Protein AF-A0A7H9BJW1-F1 (afdb_monomer_lite)

Sequence (104 aa):
MRPVNVDEWLNEILSRDAMTFEEAYWRERPPANEAVPRILQALTAPLDSYTRGKLIELLGECEDLSVLHVLEKELLSPDESMQFWASLSIDALNSLAPWQKSSK

Radius of gyration: 13.03 Å; chains: 1; bounding box: 30×27×40 Å

Organism: NCBI:txid2739434

Foldseek 3Di:
DPADDLVVLLVQCLDPPPVSNVCSQQDDHGQLVVNVVVLVVVCVDDDDLVSVLSSLLLLLQSLDCVCLVVLVVQCVDPDPSSVVSSVVSVVSSVVNHHSHDDDD

pLDDT: mean 92.7, std 8.96, range [46.91, 98.19]

Secondary structure (DSSP, 8-state):
-PPPPHHHHHHHHT-SSHHHHHHHHHSPPPPHHHHHHHHHHHTTS---HHHHHHHHHHHHTS--GGGHHHHHHHTT-S-HHHHHHHHHHHHHHHTT--SSPPP-

Structure (mmCIF, N/CA/C/O backbone):
data_AF-A0A7H9BJW1-F1
#
_entry.id   AF-A0A7H9BJW1-F1
#
loop_
_atom_site.group_PDB
_atom_site.id
_atom_site.type_symbol
_atom_site.label_atom_id
_atom_site.label_alt_id
_atom_site.label_comp_id
_atom_site.label_asym_id
_atom_site.label_entity_id
_atom_site.label_seq_id
_atom_site.pdbx_PDB_ins_code
_atom_site.Cartn_x
_atom_site.Cartn_y
_atom_site.Cartn_z
_atom_site.occupancy
_atom_site.B_iso_or_equiv
_atom_site.auth_seq_id
_atom_site.auth_comp_id
_atom_site.auth_asym_id
_atom_site.auth_atom_id
_atom_site.pdbx_PDB_model_num
ATOM 1 N N . MET A 1 1 ? 11.116 -1.801 -23.230 1.00 58.12 1 MET A N 1
ATOM 2 C CA . MET A 1 1 ? 11.122 -2.312 -21.842 1.00 58.12 1 MET A CA 1
ATOM 3 C C . MET A 1 1 ? 10.145 -3.465 -21.742 1.00 58.12 1 MET A C 1
ATOM 5 O O . MET A 1 1 ? 9.163 -3.456 -22.475 1.00 58.12 1 MET A O 1
ATOM 9 N N . ARG A 1 2 ? 10.439 -4.470 -20.911 1.00 70.62 2 ARG A N 1
ATOM 10 C CA . ARG A 1 2 ? 9.429 -5.459 -20.509 1.00 70.62 2 ARG A CA 1
ATOM 11 C C . ARG A 1 2 ? 8.556 -4.818 -19.420 1.00 70.62 2 ARG A C 1
ATOM 13 O O . ARG A 1 2 ? 9.125 -4.080 -18.622 1.00 70.62 2 ARG A O 1
ATOM 20 N N . PRO A 1 3 ? 7.235 -5.054 -19.405 1.00 77.94 3 PRO A N 1
ATOM 21 C CA . PRO A 1 3 ? 6.377 -4.546 -18.339 1.00 77.94 3 PRO A CA 1
ATOM 22 C C . PRO A 1 3 ? 6.822 -5.121 -16.988 1.00 77.94 3 PRO A C 1
ATOM 24 O O . PRO A 1 3 ? 7.208 -6.293 -16.919 1.00 77.94 3 PRO A O 1
ATOM 27 N N . VAL A 1 4 ? 6.786 -4.298 -15.937 1.00 88.56 4 VAL A N 1
ATOM 28 C CA . VAL A 1 4 ? 7.056 -4.741 -14.562 1.00 88.56 4 VAL A CA 1
ATOM 29 C C . VAL A 1 4 ? 5.965 -5.731 -14.155 1.00 88.56 4 VAL A C 1
ATOM 31 O O . VAL A 1 4 ? 4.778 -5.449 -14.308 1.00 88.56 4 VAL A O 1
ATOM 34 N N . ASN A 1 5 ? 6.352 -6.904 -13.659 1.00 95.12 5 ASN A N 1
ATOM 35 C CA . ASN A 1 5 ? 5.397 -7.897 -13.181 1.00 95.12 5 ASN A CA 1
ATOM 36 C C . ASN A 1 5 ? 4.853 -7.468 -11.809 1.00 95.12 5 ASN A C 1
ATOM 38 O O . ASN A 1 5 ? 5.614 -7.367 -10.848 1.00 95.12 5 ASN A O 1
ATOM 42 N N . VAL A 1 6 ? 3.541 -7.229 -11.723 1.00 96.62 6 VAL A N 1
ATOM 43 C CA . VAL A 1 6 ? 2.885 -6.740 -10.500 1.00 96.62 6 VAL A CA 1
ATOM 44 C C . VAL A 1 6 ? 3.047 -7.703 -9.329 1.00 96.62 6 VAL A C 1
ATOM 46 O O . VAL A 1 6 ? 3.309 -7.257 -8.217 1.00 96.62 6 VAL A O 1
ATOM 49 N N . ASP A 1 7 ? 2.904 -9.007 -9.560 1.00 96.12 7 ASP A N 1
ATOM 50 C CA . ASP A 1 7 ? 2.937 -9.998 -8.483 1.00 96.12 7 ASP A CA 1
ATOM 51 C C . ASP A 1 7 ? 4.368 -10.183 -7.953 1.00 96.12 7 ASP A C 1
ATOM 53 O O . ASP A 1 7 ? 4.579 -10.311 -6.750 1.00 96.12 7 ASP A O 1
ATOM 57 N N . GLU A 1 8 ? 5.366 -10.148 -8.840 1.00 96.50 8 GLU A N 1
ATOM 58 C CA . GLU A 1 8 ? 6.783 -10.167 -8.457 1.00 96.50 8 GLU A CA 1
ATOM 59 C C . GLU A 1 8 ? 7.156 -8.919 -7.652 1.00 96.50 8 GLU A C 1
ATOM 61 O O . GLU A 1 8 ? 7.689 -9.037 -6.550 1.00 96.50 8 GLU A O 1
ATOM 66 N N . TRP A 1 9 ? 6.788 -7.738 -8.153 1.00 97.12 9 TRP A N 1
ATOM 67 C CA . TRP A 1 9 ? 7.012 -6.473 -7.459 1.00 97.12 9 TRP A CA 1
ATOM 68 C C . TRP A 1 9 ? 6.327 -6.439 -6.087 1.00 97.12 9 TRP A C 1
ATOM 70 O O . TRP A 1 9 ? 6.946 -6.071 -5.091 1.00 97.12 9 TRP A O 1
ATOM 80 N N . LEU A 1 10 ? 5.069 -6.878 -5.998 1.00 97.62 10 LEU A N 1
ATOM 81 C CA . LEU A 1 10 ? 4.339 -6.907 -4.733 1.00 97.62 10 LEU A CA 1
ATOM 82 C C . LEU A 1 10 ? 4.988 -7.870 -3.728 1.00 97.62 10 LEU A C 1
ATOM 84 O O . LEU A 1 10 ? 5.061 -7.552 -2.542 1.00 97.62 10 LEU A O 1
ATOM 88 N N . ASN A 1 11 ? 5.507 -9.014 -4.182 1.00 96.94 11 ASN A N 1
ATOM 89 C CA . ASN A 1 11 ? 6.245 -9.935 -3.315 1.00 96.94 11 ASN A CA 1
ATOM 90 C C . ASN A 1 11 ? 7.524 -9.301 -2.747 1.00 96.94 11 ASN A C 1
ATOM 92 O O . ASN A 1 11 ? 7.843 -9.520 -1.578 1.00 96.94 11 ASN A O 1
ATOM 96 N N . GLU A 1 12 ? 8.241 -8.500 -3.534 1.00 97.31 12 GLU A N 1
ATOM 97 C CA . GLU A 1 12 ? 9.428 -7.782 -3.057 1.00 97.31 12 GLU A CA 1
ATOM 98 C C . GLU A 1 12 ? 9.065 -6.644 -2.090 1.00 97.31 12 GLU A C 1
ATOM 100 O O . GLU A 1 12 ? 9.709 -6.503 -1.051 1.00 97.31 12 GLU A O 1
ATOM 105 N N . ILE A 1 13 ? 7.992 -5.887 -2.358 1.00 97.00 13 ILE A N 1
ATOM 106 C CA . ILE A 1 13 ? 7.454 -4.876 -1.426 1.00 97.00 13 ILE A CA 1
ATOM 107 C C . ILE A 1 13 ? 7.130 -5.512 -0.065 1.00 97.00 13 ILE A C 1
ATOM 109 O O . ILE A 1 13 ? 7.454 -4.974 1.001 1.00 97.00 13 ILE A O 1
ATOM 113 N N . LEU A 1 14 ? 6.517 -6.693 -0.090 1.00 95.94 14 LEU A N 1
ATOM 114 C CA . LEU A 1 14 ? 6.154 -7.452 1.105 1.00 95.94 14 LEU A CA 1
ATOM 115 C C . LEU A 1 14 ? 7.349 -8.158 1.766 1.00 95.94 14 LEU A C 1
ATOM 117 O O . LEU A 1 14 ? 7.197 -8.724 2.853 1.00 95.94 14 LEU A O 1
ATOM 121 N N . SER A 1 15 ? 8.541 -8.103 1.165 1.00 95.88 15 SER A N 1
ATOM 122 C CA . SER A 1 15 ? 9.739 -8.717 1.726 1.00 95.88 15 SER A CA 1
ATOM 123 C C . SER A 1 15 ? 10.084 -8.136 3.099 1.00 95.88 15 SER A C 1
ATOM 125 O O . SER A 1 15 ? 9.935 -6.940 3.378 1.00 95.88 15 SER A O 1
ATOM 127 N N . ARG A 1 16 ? 10.567 -9.016 3.982 1.00 92.56 16 ARG A N 1
ATOM 128 C CA . ARG A 1 16 ? 11.170 -8.641 5.272 1.00 92.56 16 ARG A CA 1
ATOM 129 C C . ARG A 1 16 ? 12.630 -8.238 5.135 1.00 92.56 16 ARG A C 1
ATOM 131 O O . ARG A 1 16 ? 13.168 -7.630 6.055 1.00 92.56 16 ARG A O 1
ATOM 138 N N . ASP A 1 17 ? 13.260 -8.588 4.019 1.00 95.25 17 ASP A N 1
ATOM 139 C CA . ASP A 1 17 ? 14.587 -8.098 3.696 1.00 95.25 17 ASP A CA 1
ATOM 140 C C . ASP A 1 17 ? 14.491 -6.621 3.295 1.00 95.25 17 ASP A C 1
ATOM 142 O O . ASP A 1 17 ? 13.796 -6.265 2.341 1.00 95.25 17 ASP A O 1
ATOM 146 N N . ALA A 1 18 ? 15.161 -5.759 4.062 1.00 91.31 18 ALA A N 1
ATOM 147 C CA . ALA A 1 18 ? 15.062 -4.313 3.895 1.00 91.31 18 ALA A CA 1
ATOM 148 C C . ALA A 1 18 ? 15.588 -3.857 2.529 1.00 91.31 18 ALA A C 1
ATOM 150 O O . ALA A 1 18 ? 14.990 -2.976 1.924 1.00 91.31 18 ALA A O 1
ATOM 151 N N . MET A 1 19 ? 16.659 -4.481 2.025 1.00 95.56 19 MET A N 1
ATOM 152 C CA . MET A 1 19 ? 17.227 -4.134 0.720 1.00 95.56 19 MET A CA 1
ATOM 153 C C . MET A 1 19 ? 16.242 -4.455 -0.404 1.00 95.56 19 MET A C 1
ATOM 155 O O . MET A 1 19 ? 15.959 -3.600 -1.232 1.00 95.56 19 MET A O 1
ATOM 159 N N . THR A 1 20 ? 15.656 -5.653 -0.376 1.00 96.25 20 THR A N 1
ATOM 160 C CA . THR A 1 20 ? 14.652 -6.095 -1.352 1.00 96.25 20 THR A CA 1
ATOM 161 C C . THR A 1 20 ? 13.447 -5.153 -1.378 1.00 96.25 20 THR A C 1
ATOM 163 O O . THR A 1 20 ? 12.979 -4.773 -2.450 1.00 96.25 20 THR A O 1
ATOM 166 N N . PHE A 1 21 ? 12.959 -4.747 -0.201 1.00 94.06 21 PHE A N 1
ATOM 167 C CA . PHE A 1 21 ? 11.864 -3.786 -0.096 1.00 94.06 21 PHE A CA 1
ATOM 168 C C . PHE A 1 21 ? 12.242 -2.414 -0.669 1.00 94.06 21 PHE A C 1
ATOM 170 O O . PHE A 1 21 ? 11.509 -1.894 -1.506 1.00 94.06 21 PHE A O 1
ATOM 177 N N . GLU A 1 22 ? 13.364 -1.835 -0.233 1.00 92.62 22 GLU A N 1
ATOM 178 C CA . GLU A 1 22 ? 13.813 -0.509 -0.676 1.00 92.62 22 GLU A CA 1
ATOM 179 C C . GLU A 1 22 ? 14.028 -0.487 -2.195 1.00 92.62 22 GLU A C 1
ATOM 181 O O . GLU A 1 22 ? 13.539 0.408 -2.885 1.00 92.62 22 GLU A O 1
ATOM 186 N N . GLU A 1 23 ? 14.685 -1.510 -2.746 1.00 93.81 23 GLU A N 1
ATOM 187 C CA . GLU A 1 23 ? 14.879 -1.637 -4.190 1.00 93.81 23 GLU A CA 1
ATOM 188 C C . GLU A 1 23 ? 13.541 -1.668 -4.937 1.00 93.81 23 GLU A C 1
ATOM 190 O O . GLU A 1 23 ? 13.369 -0.930 -5.908 1.00 93.81 23 GLU A O 1
ATOM 195 N N . ALA A 1 24 ? 12.573 -2.467 -4.479 1.00 95.06 24 ALA A N 1
ATOM 196 C CA . ALA A 1 24 ? 11.248 -2.543 -5.094 1.00 95.06 24 ALA A CA 1
ATOM 197 C C . ALA A 1 24 ? 10.429 -1.253 -4.939 1.00 95.06 24 ALA A C 1
ATOM 199 O O . ALA A 1 24 ? 9.644 -0.908 -5.827 1.00 95.06 24 ALA A O 1
ATOM 200 N N . TYR A 1 25 ? 10.611 -0.529 -3.835 1.00 93.56 25 TYR A N 1
ATOM 201 C CA . TYR A 1 25 ? 9.902 0.715 -3.558 1.00 93.56 25 TYR A CA 1
ATOM 202 C C . TYR A 1 25 ? 10.403 1.879 -4.429 1.00 93.56 25 TYR A C 1
ATOM 204 O O . TYR A 1 25 ? 9.585 2.685 -4.891 1.00 93.56 25 TYR A O 1
ATOM 212 N N . TRP A 1 26 ? 11.717 1.966 -4.673 1.00 91.81 26 TRP A N 1
ATOM 213 C CA . TRP A 1 26 ? 12.349 3.078 -5.401 1.00 91.81 26 TRP A CA 1
ATOM 214 C C . TRP A 1 26 ? 12.557 2.840 -6.898 1.00 91.81 26 TRP A C 1
ATOM 216 O O . TRP A 1 26 ? 12.710 3.814 -7.644 1.00 91.81 26 TRP A O 1
ATOM 226 N N . ARG A 1 27 ? 12.589 1.581 -7.354 1.00 91.75 27 ARG A N 1
ATOM 227 C CA . ARG A 1 27 ? 12.699 1.268 -8.787 1.00 91.75 27 ARG A CA 1
ATOM 228 C C . ARG A 1 27 ? 11.394 1.567 -9.536 1.00 91.75 27 ARG A C 1
ATOM 230 O O . ARG A 1 27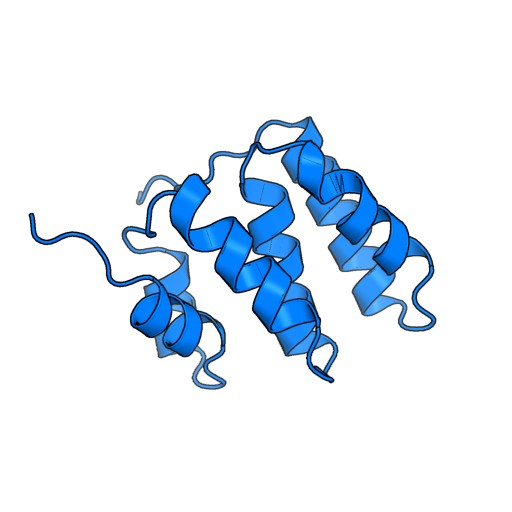 ? 10.425 2.079 -8.977 1.00 91.75 27 ARG A O 1
ATOM 237 N N . GLU A 1 28 ? 11.384 1.272 -10.833 1.00 92.31 28 GLU A N 1
ATOM 238 C CA . GLU A 1 28 ? 10.175 1.366 -11.655 1.00 92.31 28 GLU A CA 1
ATOM 239 C C . GLU A 1 28 ? 9.068 0.469 -11.076 1.00 92.31 28 GLU A C 1
ATOM 241 O O . GLU A 1 28 ? 9.242 -0.746 -10.936 1.00 92.31 28 GLU A O 1
ATOM 246 N N . ARG A 1 29 ? 7.938 1.085 -10.720 1.00 93.25 29 ARG A N 1
ATOM 247 C CA . ARG A 1 29 ? 6.749 0.402 -10.207 1.00 93.25 29 ARG A CA 1
ATOM 248 C C . ARG A 1 29 ? 5.847 -0.005 -11.377 1.00 93.25 29 ARG A C 1
ATOM 250 O O . ARG A 1 29 ? 5.830 0.677 -12.405 1.00 93.25 29 ARG A O 1
ATOM 257 N N . PRO A 1 30 ? 5.045 -1.074 -11.240 1.00 94.81 30 PRO A N 1
ATOM 258 C CA . PRO A 1 30 ? 3.978 -1.344 -12.193 1.00 94.81 30 PRO A CA 1
ATOM 259 C C . PRO A 1 30 ? 2.996 -0.163 -12.272 1.00 94.81 30 PRO A C 1
ATOM 261 O O . PRO A 1 30 ? 2.893 0.612 -11.316 1.00 94.81 30 PRO A O 1
ATOM 264 N N . PRO A 1 31 ? 2.230 -0.030 -13.366 1.00 93.25 31 PRO A N 1
ATOM 265 C CA . PRO A 1 31 ? 1.170 0.969 -13.460 1.00 93.25 31 PRO A CA 1
ATOM 266 C C . PRO A 1 31 ? 0.205 0.902 -12.265 1.00 93.25 31 PRO A C 1
ATOM 268 O O . PRO A 1 31 ? -0.213 -0.185 -11.859 1.00 93.25 31 PRO A O 1
ATOM 271 N N . ALA A 1 32 ? -0.176 2.056 -11.705 1.00 93.75 32 ALA A N 1
ATOM 272 C CA . ALA A 1 32 ? -1.041 2.119 -10.521 1.00 93.75 32 ALA A CA 1
ATOM 273 C C . ALA A 1 32 ? -2.376 1.380 -10.729 1.00 93.75 32 ALA A C 1
ATOM 275 O O . ALA A 1 32 ? -2.826 0.646 -9.853 1.00 93.75 32 ALA A O 1
ATOM 276 N N . ASN A 1 33 ? -2.967 1.487 -11.923 1.00 94.06 33 ASN A N 1
ATOM 277 C CA . ASN A 1 33 ? -4.204 0.790 -12.292 1.00 94.06 33 ASN A CA 1
ATOM 278 C C . ASN A 1 33 ? -4.077 -0.748 -12.309 1.00 94.06 33 ASN A C 1
ATOM 280 O O . ASN A 1 33 ? -5.095 -1.437 -12.264 1.00 94.06 33 ASN A O 1
ATOM 284 N N . GLU A 1 34 ? -2.860 -1.292 -12.363 1.00 95.38 34 GLU A N 1
ATOM 285 C CA . GLU A 1 34 ? -2.589 -2.728 -12.241 1.00 95.38 34 GLU A CA 1
ATOM 286 C C . GLU A 1 34 ? -2.191 -3.117 -10.807 1.00 95.38 34 GLU A C 1
ATOM 288 O O . GLU A 1 34 ? -2.618 -4.159 -10.303 1.00 95.38 34 GLU A O 1
ATOM 293 N N . ALA A 1 35 ? -1.415 -2.266 -10.128 1.00 96.31 35 ALA A N 1
ATOM 294 C CA . ALA A 1 35 ? -0.918 -2.504 -8.774 1.00 96.31 35 ALA A CA 1
ATOM 295 C C . ALA A 1 35 ? -1.996 -2.341 -7.689 1.00 96.31 35 ALA A C 1
ATOM 297 O O . ALA A 1 35 ? -2.110 -3.194 -6.806 1.00 96.31 35 ALA A O 1
ATOM 298 N N . VAL A 1 36 ? -2.818 -1.289 -7.755 1.00 97.31 36 VAL A N 1
ATOM 299 C CA . VAL A 1 36 ? -3.829 -0.969 -6.730 1.00 97.31 36 VAL A CA 1
ATOM 300 C C . VAL A 1 36 ? -4.803 -2.131 -6.492 1.00 97.31 36 VAL A C 1
ATOM 302 O O . VAL A 1 36 ? -4.964 -2.523 -5.334 1.00 97.31 36 VAL A O 1
ATOM 305 N N . PRO A 1 37 ? -5.391 -2.783 -7.519 1.00 97.69 37 PRO A N 1
ATOM 306 C CA . PRO A 1 37 ? -6.249 -3.948 -7.296 1.00 97.69 37 PRO A CA 1
ATOM 307 C C . PRO A 1 37 ? -5.555 -5.099 -6.552 1.00 97.69 37 PRO A C 1
ATOM 309 O O . PRO A 1 37 ? -6.186 -5.782 -5.744 1.00 97.69 37 PRO A O 1
ATOM 312 N N . ARG A 1 38 ? -4.255 -5.317 -6.795 1.00 97.81 38 ARG A N 1
ATOM 313 C CA . ARG A 1 38 ? -3.465 -6.363 -6.124 1.00 97.81 38 ARG A CA 1
ATOM 314 C C . ARG A 1 38 ? -3.132 -5.993 -4.683 1.00 97.81 38 ARG A C 1
ATOM 316 O O . ARG A 1 38 ? -3.237 -6.846 -3.805 1.00 97.81 38 ARG A O 1
ATOM 323 N N . ILE A 1 39 ? -2.824 -4.725 -4.422 1.00 98.19 39 ILE A N 1
ATOM 324 C CA . ILE A 1 39 ? -2.628 -4.199 -3.064 1.00 98.19 39 ILE A CA 1
ATOM 325 C C . ILE A 1 39 ? -3.917 -4.343 -2.243 1.00 98.19 39 ILE A C 1
ATOM 327 O O . ILE A 1 39 ? -3.888 -4.876 -1.133 1.00 98.19 39 ILE A O 1
ATOM 331 N N . LEU A 1 40 ? -5.062 -3.944 -2.806 1.00 98.06 40 LEU A N 1
ATOM 332 C CA . LEU A 1 40 ? -6.370 -4.093 -2.160 1.00 98.06 40 LEU A CA 1
ATOM 333 C C . LEU A 1 40 ? -6.691 -5.559 -1.856 1.00 98.06 40 LEU A C 1
ATOM 335 O O . LEU A 1 40 ? -7.177 -5.872 -0.770 1.00 98.06 40 LEU A O 1
ATOM 339 N N . GLN A 1 41 ? -6.373 -6.468 -2.781 1.00 97.81 41 GLN A N 1
ATOM 340 C CA . GLN A 1 41 ? -6.507 -7.905 -2.553 1.00 97.81 41 GLN A CA 1
ATOM 341 C C . GLN A 1 41 ? -5.605 -8.382 -1.403 1.00 97.81 41 GLN A C 1
ATOM 343 O O . GLN A 1 41 ? -6.075 -9.115 -0.532 1.00 97.81 41 GLN A O 1
ATOM 348 N N . ALA A 1 42 ? -4.342 -7.952 -1.354 1.00 97.38 42 ALA A N 1
ATOM 349 C CA . ALA A 1 42 ? -3.406 -8.326 -0.291 1.00 97.38 42 ALA A CA 1
ATOM 350 C C . ALA A 1 42 ? -3.859 -7.838 1.098 1.00 97.38 42 ALA A C 1
ATOM 352 O O . ALA A 1 42 ? -3.731 -8.569 2.080 1.00 97.38 42 ALA A O 1
ATOM 353 N N . LEU A 1 43 ? -4.475 -6.654 1.184 1.00 97.12 43 LEU A N 1
ATOM 354 C CA . LEU A 1 43 ? -4.995 -6.082 2.435 1.00 97.12 43 LEU A CA 1
ATOM 355 C C . LEU A 1 43 ? -6.156 -6.870 3.067 1.00 97.12 43 LEU A C 1
ATOM 357 O O . LEU A 1 43 ? -6.502 -6.603 4.224 1.00 97.12 43 LEU A O 1
ATOM 361 N N . THR A 1 44 ? -6.747 -7.828 2.341 1.00 95.88 44 THR A N 1
ATOM 362 C CA . THR A 1 44 ? -7.776 -8.742 2.871 1.00 95.88 44 THR A CA 1
ATOM 363 C C . THR A 1 44 ? -7.201 -9.844 3.763 1.00 95.88 44 THR A C 1
ATOM 365 O O . THR A 1 44 ? -7.937 -10.432 4.559 1.00 95.88 44 THR A O 1
ATOM 368 N N . ALA A 1 45 ? -5.898 -10.121 3.657 1.00 94.81 45 ALA A N 1
ATOM 369 C CA . ALA A 1 45 ? -5.212 -11.088 4.499 1.00 94.81 45 ALA A CA 1
ATOM 370 C C . ALA A 1 45 ? -4.945 -10.524 5.912 1.00 94.81 45 ALA A C 1
ATOM 372 O O . ALA A 1 45 ? -4.834 -9.306 6.090 1.00 94.81 45 ALA A O 1
ATOM 373 N N . PRO A 1 46 ? -4.801 -11.388 6.934 1.00 93.25 46 PRO A N 1
ATOM 374 C CA . PRO A 1 46 ? -4.291 -10.966 8.232 1.00 93.25 46 PRO A CA 1
ATOM 375 C C . PRO A 1 46 ? -2.806 -10.595 8.100 1.00 93.25 46 PRO A C 1
ATOM 377 O O . PRO A 1 46 ? -1.954 -11.463 7.917 1.00 93.25 46 PRO A O 1
ATOM 380 N N . LEU A 1 47 ? -2.507 -9.300 8.185 1.00 93.94 47 LEU A N 1
ATOM 381 C CA . LEU A 1 47 ? -1.159 -8.737 8.099 1.00 93.94 47 LEU A CA 1
ATOM 382 C C . LEU A 1 47 ? -0.787 -8.095 9.434 1.00 93.94 47 LEU A C 1
ATOM 384 O O . LEU A 1 47 ? -1.638 -7.492 10.087 1.00 93.94 47 LEU A O 1
ATOM 388 N N . ASP A 1 48 ? 0.483 -8.181 9.823 1.00 93.94 48 ASP A N 1
ATOM 389 C CA . ASP A 1 48 ? 0.996 -7.316 10.884 1.00 93.94 48 ASP A CA 1
ATOM 390 C C . ASP A 1 48 ? 1.046 -5.853 10.429 1.00 93.94 48 ASP A C 1
ATOM 392 O O . ASP A 1 48 ? 1.054 -5.537 9.236 1.00 93.94 48 ASP A O 1
ATOM 396 N N . SER A 1 49 ? 1.132 -4.965 11.410 1.00 93.06 49 SER A N 1
ATOM 397 C CA . SER A 1 49 ? 1.108 -3.518 11.232 1.00 93.06 49 SER A CA 1
ATOM 398 C C . SER A 1 49 ? 2.216 -3.010 10.318 1.00 93.06 49 SER A C 1
ATOM 400 O O . SER A 1 49 ? 1.984 -2.114 9.517 1.00 93.06 49 SER A O 1
ATOM 402 N N . TYR A 1 50 ? 3.411 -3.599 10.369 1.00 91.81 50 TYR A N 1
ATOM 403 C CA . TYR A 1 50 ? 4.509 -3.178 9.499 1.00 91.81 50 TYR A CA 1
ATOM 404 C C . TYR A 1 50 ? 4.192 -3.473 8.028 1.00 91.81 50 TYR A C 1
ATOM 406 O O . TYR A 1 50 ? 4.287 -2.594 7.173 1.00 91.81 50 TYR A O 1
ATOM 414 N N . THR A 1 51 ? 3.747 -4.694 7.738 1.00 94.75 51 THR A N 1
ATOM 415 C CA . THR A 1 51 ? 3.388 -5.116 6.378 1.00 94.75 51 THR A CA 1
ATOM 416 C C . THR A 1 51 ? 2.164 -4.361 5.856 1.00 94.75 51 THR A C 1
ATOM 418 O O . THR A 1 51 ? 2.145 -3.927 4.705 1.00 94.75 51 THR A O 1
ATOM 421 N N . ARG A 1 52 ? 1.151 -4.159 6.707 1.00 96.69 52 ARG A N 1
ATOM 422 C CA . ARG A 1 52 ? -0.048 -3.383 6.369 1.00 96.69 52 ARG A CA 1
ATOM 423 C C . ARG A 1 52 ? 0.289 -1.916 6.089 1.00 96.69 52 ARG A C 1
ATOM 425 O O . ARG A 1 52 ? -0.201 -1.38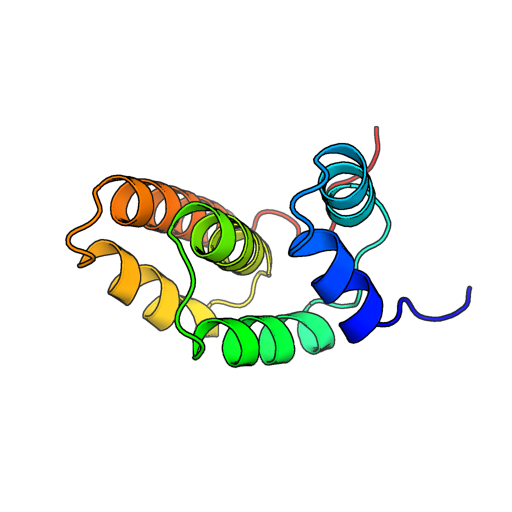2 5.099 1.00 96.69 52 ARG A O 1
ATOM 432 N N . GLY A 1 53 ? 1.171 -1.318 6.894 1.00 95.44 53 GLY A N 1
ATOM 433 C CA . GLY A 1 53 ? 1.676 0.050 6.738 1.00 95.44 53 GLY A CA 1
ATOM 434 C C . GLY A 1 53 ? 2.267 0.312 5.354 1.00 95.44 53 GLY A C 1
ATOM 435 O O . GLY A 1 53 ? 1.833 1.238 4.677 1.00 95.44 53 GLY A O 1
ATOM 436 N N . LYS A 1 54 ? 3.160 -0.570 4.882 1.00 95.38 54 LYS A N 1
ATOM 437 C CA . LYS A 1 54 ? 3.744 -0.481 3.528 1.00 95.38 54 LYS A CA 1
ATOM 438 C C . LYS A 1 54 ? 2.688 -0.418 2.423 1.00 95.38 54 LYS A C 1
ATOM 440 O O . LYS A 1 54 ? 2.823 0.329 1.461 1.00 95.38 54 LYS A O 1
ATOM 445 N N . LEU A 1 55 ? 1.648 -1.244 2.537 1.00 97.56 55 LEU A N 1
ATOM 446 C CA . LEU A 1 55 ? 0.599 -1.327 1.524 1.00 97.56 55 LEU A CA 1
ATOM 447 C C . LEU A 1 55 ? -0.288 -0.082 1.517 1.00 97.56 55 LEU A C 1
ATOM 449 O O . LEU A 1 55 ? -0.621 0.412 0.442 1.00 97.56 55 LEU A O 1
ATOM 453 N N . ILE A 1 56 ? -0.668 0.431 2.689 1.00 97.44 56 ILE A N 1
ATOM 454 C CA . ILE A 1 56 ? -1.507 1.633 2.766 1.00 97.44 56 ILE A CA 1
ATOM 455 C C . ILE A 1 56 ? -0.735 2.900 2.394 1.00 97.44 56 ILE A C 1
ATOM 457 O O . ILE A 1 56 ? -1.321 3.779 1.772 1.00 97.44 56 ILE A O 1
ATOM 461 N N . GLU A 1 57 ? 0.575 2.944 2.656 1.00 95.75 57 GLU A N 1
ATOM 462 C CA . GLU A 1 57 ? 1.457 4.004 2.15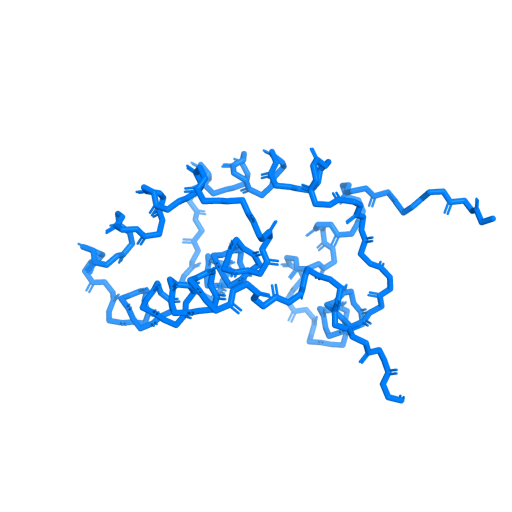6 1.00 95.75 57 GLU A CA 1
ATOM 463 C C . GLU A 1 57 ? 1.410 4.074 0.625 1.00 95.75 57 GLU A C 1
ATOM 465 O O . GLU A 1 57 ? 1.167 5.139 0.064 1.00 95.75 57 GLU A O 1
ATOM 470 N N . LEU A 1 58 ? 1.528 2.931 -0.061 1.00 96.56 58 LEU A N 1
ATOM 471 C CA . LEU A 1 58 ? 1.402 2.867 -1.520 1.00 96.56 58 LEU A CA 1
ATOM 472 C C . LEU A 1 58 ? 0.013 3.318 -2.004 1.00 96.56 58 LEU A C 1
ATOM 474 O O . LEU A 1 58 ? -0.087 4.032 -2.999 1.00 96.56 58 LEU A O 1
ATOM 478 N N . LEU A 1 59 ? -1.066 2.962 -1.298 1.00 97.25 59 LEU A N 1
ATOM 479 C CA . LEU A 1 59 ? -2.401 3.487 -1.619 1.00 97.25 59 LEU A CA 1
ATOM 480 C C . LEU A 1 59 ? -2.479 5.013 -1.456 1.00 97.25 59 LEU A C 1
ATOM 482 O O . LEU A 1 59 ? -3.179 5.664 -2.225 1.00 97.25 59 LEU A O 1
ATOM 486 N N . GLY A 1 60 ? -1.730 5.595 -0.518 1.00 96.44 60 GLY A N 1
ATOM 487 C CA . GLY A 1 60 ? -1.594 7.045 -0.385 1.00 96.44 60 GLY A CA 1
ATOM 488 C C . GLY A 1 60 ? -0.931 7.726 -1.588 1.00 96.44 60 GLY A C 1
ATOM 489 O O . GLY A 1 60 ? -1.110 8.917 -1.806 1.00 96.44 60 GLY A O 1
ATOM 490 N N . GLU A 1 61 ? -0.191 6.981 -2.404 1.00 94.94 61 GLU A N 1
ATOM 491 C CA . GLU A 1 61 ? 0.570 7.503 -3.546 1.00 94.94 61 GLU A CA 1
ATOM 492 C C . GLU A 1 61 ? -0.082 7.184 -4.895 1.00 94.94 61 GLU A C 1
ATOM 494 O O . GLU A 1 61 ? 0.444 7.548 -5.938 1.00 94.94 61 GLU A O 1
ATOM 499 N N . CYS A 1 62 ? -1.206 6.466 -4.920 1.00 92.75 62 CYS A N 1
ATOM 500 C CA . CYS A 1 62 ? -1.741 5.916 -6.168 1.00 92.75 62 CYS A CA 1
ATOM 501 C C . CYS A 1 62 ? -2.573 6.894 -7.013 1.00 92.75 62 CYS A C 1
ATOM 503 O O . CYS A 1 62 ? -3.044 6.506 -8.081 1.00 92.75 62 CYS A O 1
ATOM 505 N N . GLU A 1 63 ? -2.773 8.129 -6.537 1.00 89.50 63 GLU A N 1
ATOM 506 C CA . GLU A 1 63 ? -3.599 9.179 -7.169 1.00 89.50 63 GLU A CA 1
ATOM 507 C C . GLU A 1 63 ? -5.072 8.771 -7.423 1.00 89.50 63 GLU A C 1
ATOM 509 O O . GLU A 1 63 ? -5.830 9.500 -8.065 1.00 89.50 63 GLU A O 1
ATOM 514 N N . ASP A 1 64 ? -5.514 7.629 -6.886 1.00 91.44 64 ASP A N 1
ATOM 515 C CA . ASP A 1 64 ? -6.872 7.108 -7.017 1.00 91.44 64 ASP A CA 1
ATOM 516 C C . ASP A 1 64 ? -7.658 7.320 -5.718 1.00 91.44 64 ASP A C 1
ATOM 518 O O . ASP A 1 64 ? -7.604 6.523 -4.782 1.00 91.44 64 ASP A O 1
ATOM 522 N N . LEU A 1 65 ? -8.453 8.392 -5.672 1.00 93.56 65 LEU A N 1
ATOM 523 C CA . LEU A 1 65 ? -9.301 8.716 -4.519 1.00 93.56 65 LEU A CA 1
ATOM 524 C C . LEU A 1 65 ? -10.336 7.628 -4.182 1.00 93.56 65 LEU A C 1
ATOM 526 O O . LEU A 1 65 ? -10.906 7.659 -3.089 1.00 93.56 65 LEU A O 1
ATOM 530 N N . SER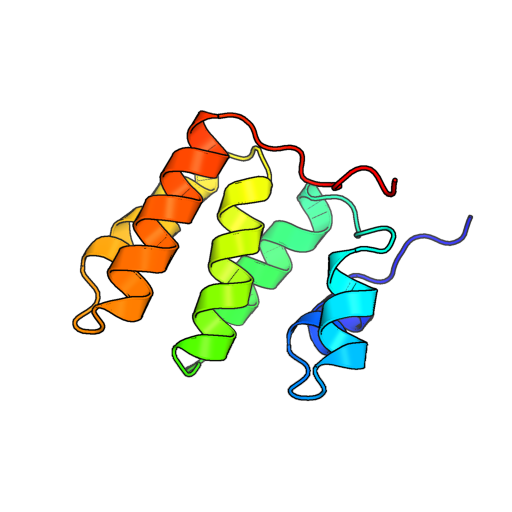 A 1 66 ? -10.580 6.646 -5.059 1.00 94.06 66 SER A N 1
ATOM 531 C CA . SER A 1 66 ? -11.478 5.531 -4.742 1.00 94.06 66 SER A CA 1
ATOM 532 C C . SER A 1 66 ? -10.973 4.682 -3.569 1.00 94.06 66 SER A C 1
ATOM 534 O O . SER A 1 66 ? -11.789 4.065 -2.881 1.00 94.06 66 SER A O 1
ATOM 536 N N . VAL A 1 67 ? -9.668 4.707 -3.266 1.00 96.75 67 VAL A N 1
ATOM 537 C CA . VAL A 1 67 ? -9.074 3.967 -2.139 1.00 96.75 67 VAL A CA 1
ATOM 538 C C . VAL A 1 67 ? -9.246 4.671 -0.790 1.00 96.75 67 VAL A C 1
ATOM 540 O O . VAL A 1 67 ? -8.954 4.071 0.243 1.00 96.75 67 VAL A O 1
ATOM 543 N N . LEU A 1 68 ? -9.759 5.910 -0.764 1.00 96.69 68 LEU A N 1
ATOM 544 C CA . LEU A 1 68 ? -9.860 6.723 0.454 1.00 96.69 68 LEU A CA 1
ATOM 545 C C . LEU A 1 68 ? -10.617 6.005 1.580 1.00 96.69 68 LEU A C 1
ATOM 547 O O . LEU A 1 68 ? -10.156 5.989 2.716 1.00 96.69 68 LEU A O 1
ATOM 551 N N . HIS A 1 69 ? -11.715 5.321 1.251 1.00 96.81 69 HIS A N 1
ATOM 552 C CA . HIS A 1 69 ? -12.507 4.561 2.224 1.00 96.81 69 HIS A CA 1
ATOM 553 C C . HIS A 1 69 ? -11.705 3.448 2.929 1.00 96.81 69 HIS A C 1
ATOM 555 O O . HIS A 1 69 ? -12.008 3.081 4.066 1.00 96.81 69 HIS A O 1
ATOM 561 N N . VAL A 1 70 ? -10.686 2.890 2.263 1.00 97.38 70 VAL A N 1
ATOM 562 C CA . VAL A 1 70 ? -9.783 1.893 2.853 1.00 97.38 70 VAL A CA 1
ATOM 563 C C . VAL A 1 70 ? -8.892 2.564 3.887 1.00 97.38 70 VAL A C 1
ATOM 565 O O . VAL A 1 70 ? -8.781 2.059 4.999 1.00 97.38 70 VAL A O 1
ATOM 568 N N . LEU A 1 71 ? -8.313 3.718 3.553 1.00 97.88 71 LEU A N 1
ATOM 569 C CA . LEU A 1 71 ? -7.447 4.476 4.456 1.00 97.88 71 LEU A CA 1
ATOM 570 C C . LEU A 1 71 ? -8.223 5.028 5.663 1.00 97.88 71 LEU A C 1
ATOM 572 O O . LEU A 1 71 ? -7.763 4.917 6.795 1.00 97.88 71 LEU A O 1
ATOM 576 N N . GLU A 1 72 ? -9.438 5.542 5.453 1.00 97.94 72 GLU A N 1
ATOM 577 C CA . GLU A 1 72 ? -10.315 6.022 6.531 1.00 97.94 72 GLU A CA 1
ATOM 578 C C . GLU A 1 72 ? -10.665 4.916 7.531 1.00 97.94 72 GLU A C 1
ATOM 580 O O . GLU A 1 72 ? -10.752 5.162 8.734 1.00 97.94 72 GLU A O 1
ATOM 585 N N . LYS A 1 73 ? -10.824 3.674 7.061 1.00 97.06 73 LYS A N 1
ATOM 586 C CA . LYS A 1 73 ? -11.043 2.531 7.950 1.00 97.06 73 LYS A CA 1
ATOM 587 C C . LYS A 1 73 ? -9.837 2.280 8.860 1.00 97.06 73 LYS A C 1
ATOM 589 O O . LYS A 1 73 ? -10.027 1.922 10.022 1.00 97.06 73 LYS A O 1
ATOM 594 N N . GLU A 1 74 ? -8.618 2.471 8.363 1.00 97.25 74 GLU A N 1
ATOM 595 C CA . GLU A 1 74 ? -7.394 2.278 9.150 1.00 97.25 74 GLU A CA 1
ATOM 596 C C . GLU A 1 74 ? -7.196 3.365 10.222 1.00 97.25 74 GLU A C 1
ATOM 598 O O . GLU A 1 74 ? -6.607 3.076 11.263 1.00 97.25 74 GLU A O 1
ATOM 603 N N . LEU A 1 75 ? -7.778 4.564 10.058 1.00 97.56 75 LEU A N 1
ATOM 604 C CA . LEU A 1 75 ? -7.834 5.583 11.125 1.00 97.56 75 LEU A CA 1
ATOM 605 C C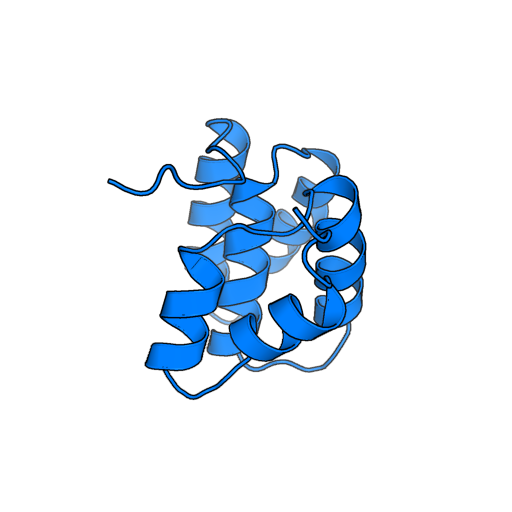 . LEU A 1 75 ? -8.601 5.110 12.370 1.00 97.56 75 LEU A C 1
ATOM 607 O O . LEU A 1 75 ? -8.418 5.654 13.455 1.00 97.56 75 LEU A O 1
ATOM 611 N N . LEU A 1 76 ? -9.470 4.107 12.223 1.00 96.69 76 LEU A N 1
ATOM 612 C CA . LEU A 1 76 ? -10.235 3.512 13.321 1.00 96.69 76 LEU A CA 1
ATOM 613 C C . LEU A 1 76 ? -9.550 2.269 13.911 1.00 96.69 76 LEU A C 1
ATOM 615 O O . LEU A 1 76 ? -10.130 1.595 14.766 1.00 96.69 76 LEU A O 1
ATOM 619 N N . SER A 1 77 ? -8.344 1.929 13.446 1.00 95.06 77 SER A N 1
ATOM 620 C CA . SER A 1 77 ? -7.584 0.792 13.961 1.00 95.06 77 SER A CA 1
ATOM 621 C C . SER A 1 77 ? -7.247 0.989 15.444 1.00 95.06 77 SER A C 1
ATOM 623 O O . SER A 1 77 ? -6.876 2.093 15.840 1.00 95.06 77 SER A O 1
ATOM 625 N N . PRO A 1 78 ? -7.307 -0.058 16.287 1.00 95.00 78 PRO A N 1
ATOM 626 C CA . PRO A 1 78 ? -6.817 0.025 17.663 1.00 95.00 78 PRO A CA 1
ATOM 627 C C . PRO A 1 78 ? -5.287 0.176 17.755 1.00 95.00 78 PRO A C 1
ATOM 629 O O . PRO A 1 78 ? -4.773 0.435 18.838 1.00 95.00 78 PRO A O 1
ATOM 632 N N . ASP A 1 79 ? -4.558 -0.006 16.650 1.00 94.81 79 ASP A N 1
ATOM 633 C CA . ASP A 1 79 ? -3.114 0.209 16.575 1.00 94.81 79 ASP A CA 1
ATOM 634 C C . ASP A 1 79 ? -2.798 1.652 16.161 1.00 94.81 79 ASP A C 1
ATOM 636 O O . ASP A 1 79 ? -3.063 2.055 15.026 1.00 94.81 79 ASP A O 1
ATOM 640 N N . GLU A 1 80 ? -2.180 2.410 17.067 1.00 95.62 80 GLU A N 1
ATOM 641 C CA . GLU A 1 80 ? -1.746 3.795 16.837 1.00 95.62 80 GLU A CA 1
ATOM 642 C C . GLU A 1 80 ? -0.821 3.934 15.618 1.00 95.62 80 GLU A C 1
ATOM 644 O O . GLU A 1 80 ? -0.890 4.930 14.896 1.00 95.62 80 GLU A O 1
ATOM 649 N N . SER A 1 81 ? -0.005 2.918 15.324 1.00 94.38 81 SER A N 1
ATOM 650 C CA . SER A 1 81 ? 0.852 2.906 14.134 1.00 94.38 81 SER A CA 1
ATOM 651 C C . SER A 1 81 ? 0.013 2.921 12.858 1.00 94.38 81 SER A C 1
ATOM 653 O O . SER A 1 81 ? 0.357 3.606 11.899 1.00 94.38 81 SER A O 1
ATOM 655 N N . MET A 1 82 ? -1.102 2.187 12.835 1.00 96.62 82 MET A N 1
ATOM 656 C CA . MET A 1 82 ? -2.021 2.164 11.691 1.00 96.62 82 MET A CA 1
ATOM 657 C C . MET A 1 82 ? -2.787 3.467 11.547 1.00 96.62 82 MET A C 1
ATOM 659 O O . MET A 1 82 ? -2.912 3.954 10.427 1.00 96.62 82 MET A O 1
ATOM 663 N N . GLN A 1 83 ? -3.194 4.088 12.653 1.00 97.94 83 GLN A N 1
ATOM 664 C CA . GLN A 1 83 ? -3.790 5.425 12.614 1.00 97.94 83 GLN A CA 1
ATOM 665 C C . GLN A 1 83 ? -2.815 6.450 12.015 1.00 97.94 83 GLN A C 1
ATOM 667 O O . GLN A 1 83 ? -3.188 7.228 11.136 1.00 97.94 83 GLN A O 1
ATOM 672 N N . PHE A 1 84 ? -1.550 6.413 12.446 1.00 96.31 84 PHE A N 1
ATOM 673 C CA . PHE A 1 84 ? -0.496 7.290 11.941 1.00 96.31 84 PHE A CA 1
ATOM 674 C C . PHE A 1 84 ? -0.262 7.108 10.436 1.00 96.31 84 PHE A C 1
ATOM 676 O O . PHE A 1 84 ? -0.329 8.078 9.679 1.00 96.31 84 PHE 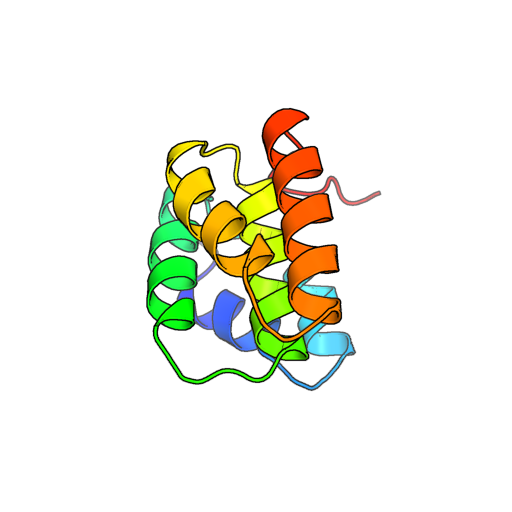A O 1
ATOM 683 N N . TRP A 1 85 ? -0.043 5.869 9.984 1.00 97.06 85 TRP A N 1
ATOM 684 C CA . TRP A 1 85 ? 0.184 5.575 8.566 1.00 97.06 85 TRP A CA 1
ATOM 685 C C . TRP A 1 85 ? -1.023 5.916 7.694 1.00 97.06 85 TRP A C 1
ATOM 687 O O . TRP A 1 85 ? -0.851 6.440 6.593 1.00 97.06 85 TRP A O 1
ATOM 697 N N . ALA A 1 86 ? -2.238 5.676 8.184 1.00 98.00 86 ALA A N 1
ATOM 698 C CA . ALA A 1 86 ? -3.461 6.051 7.488 1.00 98.00 86 ALA A CA 1
ATOM 699 C C . ALA A 1 86 ? -3.559 7.568 7.298 1.00 98.00 86 ALA A C 1
ATOM 701 O O . ALA A 1 86 ? -3.811 8.022 6.185 1.00 98.00 86 ALA A O 1
ATOM 702 N N . SER A 1 87 ? -3.287 8.349 8.350 1.00 98.12 87 SER A N 1
ATOM 703 C CA . SER A 1 87 ? -3.284 9.814 8.272 1.00 98.12 87 SER A CA 1
ATOM 704 C C . SER A 1 87 ? -2.281 10.321 7.235 1.00 98.12 87 SER A C 1
ATOM 706 O O . SER A 1 87 ? -2.653 11.110 6.371 1.00 98.12 87 SER A O 1
ATOM 708 N N . LEU A 1 88 ? -1.038 9.823 7.266 1.00 96.38 88 LEU A N 1
ATOM 709 C CA . LEU A 1 88 ? -0.017 10.204 6.283 1.00 96.38 88 LEU A CA 1
ATOM 710 C C . LEU A 1 88 ? -0.413 9.832 4.852 1.00 96.38 88 LEU A C 1
ATOM 712 O O . LEU A 1 88 ? -0.194 10.611 3.927 1.00 96.38 88 LEU A O 1
ATOM 716 N N . SER A 1 89 ? -1.005 8.652 4.671 1.00 97.19 89 SER A N 1
ATOM 717 C CA . SER A 1 89 ? -1.418 8.166 3.353 1.00 97.19 89 SER A CA 1
ATOM 718 C C . SER A 1 89 ? -2.571 8.996 2.788 1.00 97.19 89 SER A C 1
ATOM 720 O O . SER A 1 89 ? -2.579 9.303 1.601 1.00 97.19 89 SER A O 1
ATOM 722 N N . ILE A 1 90 ? -3.520 9.416 3.632 1.00 97.62 90 ILE A N 1
ATOM 723 C CA . ILE A 1 90 ? -4.614 10.315 3.237 1.00 97.62 90 ILE A CA 1
ATOM 724 C C . ILE A 1 90 ? -4.064 11.685 2.829 1.00 97.62 90 ILE A C 1
ATOM 726 O O . ILE A 1 90 ? -4.461 12.218 1.791 1.00 97.62 90 ILE A O 1
ATOM 730 N N . ASP A 1 91 ? -3.131 12.243 3.602 1.00 96.06 91 ASP A N 1
ATOM 731 C CA . ASP A 1 91 ? -2.494 13.521 3.271 1.00 96.06 91 ASP A CA 1
ATOM 732 C C . ASP A 1 91 ? -1.721 13.444 1.943 1.00 96.06 91 ASP A C 1
ATOM 734 O O . ASP A 1 91 ? -1.822 14.353 1.111 1.00 96.06 91 ASP A O 1
ATOM 738 N N . ALA A 1 92 ? -0.993 12.347 1.708 1.00 94.69 92 ALA A N 1
ATOM 739 C CA . ALA A 1 92 ? -0.281 12.096 0.455 1.00 94.69 92 ALA A CA 1
ATOM 740 C C . ALA A 1 92 ? -1.242 11.983 -0.739 1.00 94.69 92 ALA A C 1
ATOM 742 O O . ALA A 1 92 ? -1.007 12.611 -1.776 1.00 94.69 92 ALA A O 1
ATOM 743 N N . LEU A 1 93 ? -2.356 11.268 -0.561 1.00 94.69 93 LEU A N 1
ATOM 744 C CA . LEU A 1 93 ? -3.354 11.054 -1.606 1.00 94.69 93 LEU A CA 1
ATOM 745 C C . LEU A 1 93 ? -4.043 12.366 -1.987 1.00 94.69 93 LEU A C 1
ATOM 747 O O . LEU A 1 93 ? -4.182 12.680 -3.168 1.00 94.69 93 LEU A O 1
ATOM 751 N N . ASN A 1 94 ? -4.401 13.178 -0.989 1.00 92.19 94 ASN A N 1
ATOM 752 C CA . ASN A 1 94 ? -4.977 14.509 -1.193 1.00 92.19 94 ASN A CA 1
ATOM 753 C C . ASN A 1 94 ? -3.989 15.490 -1.833 1.00 92.19 94 ASN A C 1
ATOM 755 O O . ASN A 1 94 ? -4.397 16.405 -2.549 1.00 92.19 94 ASN A O 1
ATOM 759 N N . SER A 1 95 ? -2.692 15.298 -1.591 1.00 89.62 95 SER A N 1
ATOM 760 C CA . SER A 1 95 ? -1.628 16.090 -2.211 1.00 89.62 95 SER A CA 1
ATOM 761 C C . SER A 1 95 ? -1.283 15.625 -3.630 1.00 89.62 95 SER A C 1
ATOM 763 O O . SER A 1 95 ? -0.420 16.240 -4.256 1.00 89.62 95 SER A O 1
ATOM 765 N N . LEU A 1 96 ? -1.935 14.563 -4.132 1.00 81.62 96 LEU A N 1
ATOM 766 C CA . LEU A 1 96 ? -1.621 13.898 -5.401 1.00 81.62 96 LEU A CA 1
ATOM 767 C C . LEU A 1 96 ? -0.128 13.559 -5.494 1.00 81.62 96 LEU A C 1
ATOM 769 O O . LEU A 1 96 ? 0.547 13.874 -6.477 1.00 81.62 96 LEU A O 1
ATOM 773 N N . ALA A 1 97 ? 0.406 12.975 -4.416 1.00 80.56 97 ALA A N 1
ATOM 774 C CA . ALA A 1 97 ? 1.775 12.490 -4.407 1.00 80.56 97 ALA A CA 1
ATOM 775 C C . ALA A 1 97 ? 1.966 11.496 -5.567 1.00 80.56 97 ALA A C 1
ATOM 777 O O . ALA A 1 97 ? 1.132 10.608 -5.732 1.00 80.56 97 ALA A O 1
ATOM 778 N N . PRO A 1 98 ? 3.045 11.626 -6.359 1.00 84.25 98 PRO A N 1
ATOM 779 C CA . PRO A 1 98 ? 3.190 10.837 -7.569 1.00 84.25 98 PRO A CA 1
ATOM 780 C C . PRO A 1 98 ? 3.407 9.360 -7.245 1.00 84.25 98 PRO A C 1
ATOM 782 O O . PRO A 1 98 ? 4.286 9.025 -6.440 1.00 84.25 98 PRO A O 1
ATOM 785 N N . TRP A 1 99 ? 2.672 8.490 -7.944 1.00 89.69 99 TRP A N 1
ATOM 786 C CA . TRP A 1 99 ? 2.783 7.031 -7.806 1.00 89.69 99 TRP A CA 1
ATOM 787 C C . TRP A 1 99 ? 4.199 6.519 -8.047 1.00 89.69 99 TRP A C 1
ATOM 789 O O . TRP A 1 99 ? 4.699 5.667 -7.314 1.00 89.69 99 TRP A O 1
ATOM 799 N N . GLN A 1 100 ? 4.865 7.046 -9.071 1.00 88.12 100 GLN A N 1
ATOM 800 C CA . GLN A 1 100 ? 6.281 6.803 -9.289 1.00 88.12 100 GLN A CA 1
ATOM 801 C C . GLN A 1 100 ? 7.072 7.927 -8.626 1.00 88.12 100 GLN A C 1
ATOM 803 O O . GLN A 1 100 ? 7.041 9.075 -9.074 1.00 88.12 100 GLN A O 1
ATOM 808 N N . LYS A 1 101 ? 7.853 7.597 -7.597 1.00 75.38 101 LYS A N 1
ATOM 809 C CA . LYS A 1 101 ? 8.854 8.530 -7.080 1.00 75.38 101 LYS A CA 1
ATOM 810 C C . LYS A 1 101 ? 9.939 8.688 -8.142 1.00 75.38 101 LYS A C 1
ATOM 812 O O . LYS A 1 101 ? 10.517 7.697 -8.590 1.00 75.38 101 LYS A O 1
ATOM 817 N N . SER A 1 102 ? 10.207 9.922 -8.559 1.00 58.62 102 SER A N 1
ATOM 818 C CA . SER A 1 102 ? 11.340 10.218 -9.434 1.00 58.62 102 SER A CA 1
ATOM 819 C C . SER A 1 102 ? 12.628 9.768 -8.748 1.00 58.62 102 SER A C 1
ATOM 821 O O . SER A 1 102 ? 12.958 10.268 -7.671 1.00 58.62 102 SER A O 1
ATOM 823 N N . SER A 1 103 ? 13.360 8.840 -9.360 1.00 54.84 103 SER A N 1
ATOM 824 C CA . SER A 1 103 ? 14.725 8.526 -8.942 1.00 54.84 103 SER A CA 1
ATOM 825 C C . SER A 1 103 ? 15.571 9.794 -9.119 1.00 54.84 103 SER A C 1
ATOM 827 O O . SER A 1 103 ? 15.572 10.381 -10.203 1.00 54.84 103 SER A O 1
ATOM 829 N N . LYS A 1 104 ? 16.217 10.268 -8.050 1.00 46.91 104 LYS A N 1
ATOM 830 C CA . LYS A 1 104 ? 17.261 11.299 -8.159 1.00 46.91 104 LYS A CA 1
ATOM 831 C C . LYS A 1 104 ? 18.532 10.711 -8.754 1.00 46.91 104 LYS A C 1
ATOM 833 O O . LYS A 1 104 ? 18.813 9.530 -8.456 1.00 46.91 104 LYS A O 1
#